Protein AF-X1QQ37-F1 (afdb_monomer_lite)

Sequence (121 aa):
MIETIALIFAFLMVTLGTLGRFKYVWQGNKAKRQNSSEDVSRKFLLLTHIIYWIAFCHNILIGDTVDTIFWGVGITTTAYANIMVYRYYPVKYCSVWAYIKDSFDLKTLIHDTFCITKKKE

Organism: NCBI:txid412755

Foldseek 3Di:
DVVVVVVVVVVVVLVVLLVVLCVLVVLLVVLVVVLALLVPLLLVLVVQLVVLVVQLVVCVVVVPPSSNVSSVSNNVSSVSSNVSNQRSYPDPDPDPVVVNVLSPDVVNVCCSVVVPPPPDD

Radius of gyration: 18.28 Å; chains: 1; bounding box: 50×25×54 Å

Structure (mmCIF, N/CA/C/O backbone):
data_AF-X1QQ37-F1
#
_entry.id   AF-X1QQ37-F1
#
loop_
_atom_site.group_PDB
_atom_site.id
_atom_site.type_symbol
_atom_site.label_atom_id
_atom_site.label_alt_id
_atom_site.label_comp_id
_atom_site.label_asym_id
_atom_site.label_entity_id
_atom_site.label_seq_id
_atom_site.pdbx_PDB_ins_code
_atom_site.Cartn_x
_atom_site.Cartn_y
_atom_site.Cartn_z
_atom_site.occupancy
_atom_site.B_iso_or_equiv
_atom_site.auth_seq_id
_atom_site.auth_comp_id
_atom_site.auth_asym_id
_atom_site.auth_atom_id
_atom_site.pdbx_PDB_model_num
ATOM 1 N N . MET A 1 1 ? 28.306 1.147 -22.625 1.00 63.38 1 MET A N 1
ATOM 2 C CA . MET A 1 1 ? 28.822 1.393 -21.254 1.00 63.38 1 MET A CA 1
ATOM 3 C C . MET A 1 1 ? 27.948 2.387 -20.490 1.00 63.38 1 MET A C 1
ATOM 5 O O . MET A 1 1 ? 27.477 2.029 -19.422 1.00 63.38 1 MET A O 1
ATOM 9 N N . ILE A 1 2 ? 27.661 3.578 -21.038 1.00 75.62 2 ILE A N 1
ATOM 10 C CA . ILE A 1 2 ? 26.737 4.557 -20.421 1.00 75.62 2 ILE A CA 1
ATOM 11 C C . ILE A 1 2 ? 25.317 3.983 -20.260 1.00 75.62 2 ILE A C 1
ATOM 13 O O . ILE A 1 2 ? 24.740 4.076 -19.183 1.00 75.62 2 ILE A O 1
ATOM 17 N N . GLU A 1 3 ? 24.793 3.309 -21.286 1.00 74.69 3 GLU A N 1
ATOM 18 C CA . GLU A 1 3 ? 23.466 2.669 -21.246 1.00 74.69 3 GLU A CA 1
ATOM 19 C C . GLU A 1 3 ? 23.356 1.594 -20.155 1.00 74.69 3 GLU A C 1
ATOM 21 O O . GLU A 1 3 ? 22.380 1.546 -19.413 1.00 74.69 3 GLU A O 1
ATOM 26 N N . THR A 1 4 ? 24.394 0.770 -19.993 1.00 78.62 4 THR A N 1
ATOM 27 C CA . THR A 1 4 ? 24.455 -0.266 -18.953 1.00 78.62 4 THR A CA 1
ATOM 28 C C . THR A 1 4 ? 24.447 0.342 -17.549 1.00 78.62 4 THR A C 1
ATOM 30 O O . THR A 1 4 ? 23.759 -0.159 -16.665 1.00 78.62 4 THR A O 1
ATOM 33 N N . ILE A 1 5 ? 25.172 1.448 -17.344 1.00 81.75 5 ILE A N 1
ATOM 34 C CA . ILE A 1 5 ? 25.192 2.176 -16.068 1.00 81.75 5 ILE A CA 1
ATOM 35 C C . ILE A 1 5 ? 23.809 2.774 -15.774 1.00 81.75 5 ILE A C 1
ATOM 37 O O . ILE A 1 5 ? 23.304 2.612 -14.665 1.00 81.75 5 ILE A O 1
ATOM 41 N N . ALA A 1 6 ? 23.165 3.402 -16.762 1.00 77.44 6 ALA A N 1
ATOM 42 C CA . ALA A 1 6 ? 21.825 3.972 -16.608 1.00 77.44 6 ALA A CA 1
ATOM 43 C C . ALA A 1 6 ? 20.783 2.909 -16.222 1.00 77.44 6 ALA A C 1
ATOM 45 O O . ALA A 1 6 ? 19.963 3.141 -15.335 1.00 77.44 6 ALA A O 1
ATOM 46 N N . LEU A 1 7 ? 20.860 1.721 -16.825 1.00 79.75 7 LEU A N 1
ATOM 47 C CA . LEU A 1 7 ? 19.946 0.613 -16.550 1.00 79.75 7 LEU A CA 1
ATOM 48 C C . LEU A 1 7 ? 20.135 0.045 -15.131 1.00 79.75 7 LEU A C 1
ATOM 50 O O . LEU A 1 7 ? 19.155 -0.238 -14.444 1.00 79.75 7 LEU A O 1
ATOM 54 N N . ILE A 1 8 ? 21.381 -0.037 -14.649 1.00 82.06 8 ILE A N 1
ATOM 55 C CA . ILE A 1 8 ? 21.692 -0.424 -13.262 1.00 82.06 8 ILE A CA 1
ATOM 56 C C . ILE A 1 8 ? 21.148 0.611 -12.268 1.00 82.06 8 ILE A C 1
ATOM 58 O O . ILE A 1 8 ? 20.524 0.235 -11.275 1.00 82.06 8 ILE A O 1
ATOM 62 N N . PHE A 1 9 ? 21.342 1.908 -12.528 1.00 81.00 9 PHE A N 1
ATOM 63 C CA . PHE A 1 9 ? 20.795 2.968 -11.673 1.00 81.00 9 PHE A CA 1
ATOM 64 C C . PHE A 1 9 ? 19.265 2.956 -11.649 1.00 81.00 9 PHE A C 1
ATOM 66 O O . PHE A 1 9 ? 18.681 3.043 -10.570 1.00 81.00 9 PHE A O 1
ATOM 73 N N . ALA A 1 10 ? 18.615 2.792 -12.804 1.00 75.88 10 ALA A N 1
ATOM 74 C CA . ALA A 1 10 ? 17.162 2.668 -12.887 1.00 75.88 10 ALA A CA 1
ATOM 75 C C . ALA A 1 10 ? 16.661 1.481 -12.049 1.00 75.88 10 ALA A C 1
ATOM 77 O O . ALA A 1 10 ? 15.782 1.642 -11.203 1.00 75.88 10 ALA A O 1
ATOM 78 N N . PHE A 1 11 ? 17.297 0.315 -12.188 1.00 78.75 11 PHE A N 1
ATOM 79 C CA . PHE A 1 11 ? 16.958 -0.872 -11.407 1.00 78.75 11 PHE A CA 1
ATOM 80 C C . PHE A 1 11 ? 17.137 -0.665 -9.893 1.00 78.75 11 PHE A C 1
ATOM 82 O O . PHE A 1 11 ? 16.271 -1.050 -9.101 1.00 78.75 11 PHE A O 1
ATOM 89 N N . LEU A 1 12 ? 18.231 -0.025 -9.467 1.00 81.75 12 LEU A N 1
ATOM 90 C CA . LEU A 1 12 ? 18.481 0.286 -8.056 1.00 81.75 12 LEU A CA 1
ATOM 91 C C . LEU A 1 12 ? 17.438 1.252 -7.489 1.00 81.75 12 LEU A C 1
ATOM 93 O O . LEU A 1 12 ? 16.939 1.026 -6.386 1.00 81.75 12 LEU A O 1
ATOM 97 N N . MET A 1 13 ? 17.068 2.292 -8.239 1.00 80.00 13 MET A N 1
ATOM 98 C CA . MET A 1 13 ? 16.056 3.265 -7.816 1.00 80.00 13 MET A CA 1
ATOM 99 C C . MET A 1 13 ? 14.677 2.615 -7.668 1.00 80.00 13 MET A C 1
ATOM 101 O O . MET A 1 13 ? 14.005 2.834 -6.657 1.00 80.00 13 MET A O 1
ATOM 105 N N . VAL A 1 14 ? 14.289 1.746 -8.606 1.00 76.88 14 VAL A N 1
ATOM 106 C CA . VAL A 1 14 ? 13.046 0.959 -8.517 1.00 76.88 14 VAL A CA 1
ATOM 107 C C . VAL A 1 14 ? 13.086 0.018 -7.309 1.00 76.88 14 VAL A C 1
ATOM 109 O O . VAL A 1 14 ? 12.135 -0.045 -6.524 1.00 76.88 14 VAL A O 1
ATOM 112 N N . THR A 1 15 ? 14.208 -0.667 -7.081 1.00 75.31 15 THR A N 1
ATOM 113 C CA . THR A 1 15 ? 14.373 -1.599 -5.954 1.00 75.31 15 THR A CA 1
ATOM 114 C C . THR A 1 15 ? 14.294 -0.882 -4.604 1.00 75.31 15 THR A C 1
ATOM 116 O O . THR A 1 15 ? 13.531 -1.292 -3.727 1.00 75.31 15 THR A O 1
ATOM 119 N N . LEU A 1 16 ? 15.013 0.231 -4.434 1.00 79.94 16 LEU A N 1
ATOM 120 C CA . LEU A 1 16 ? 14.963 1.050 -3.216 1.00 79.94 16 LEU A CA 1
ATOM 121 C C . LEU A 1 16 ? 13.567 1.638 -2.990 1.00 79.94 16 LEU A C 1
ATOM 123 O O . LEU A 1 16 ? 13.048 1.596 -1.871 1.00 79.94 16 LEU A O 1
ATOM 127 N N . GLY A 1 17 ? 12.914 2.104 -4.056 1.00 76.06 17 GLY A N 1
ATOM 128 C CA . GLY A 1 17 ? 11.514 2.520 -4.017 1.00 76.06 17 GLY A CA 1
ATOM 129 C C . GLY A 1 17 ? 10.581 1.395 -3.558 1.00 76.06 17 GLY A C 1
ATOM 130 O O . GLY A 1 17 ? 9.608 1.654 -2.846 1.00 76.06 17 GLY A O 1
ATOM 131 N N . THR A 1 18 ? 10.891 0.141 -3.904 1.00 72.81 18 THR A N 1
ATOM 132 C CA . THR A 1 18 ? 10.104 -1.051 -3.527 1.00 72.81 18 THR A CA 1
ATOM 133 C C . THR A 1 18 ? 10.274 -1.376 -2.063 1.00 72.81 18 THR A C 1
ATOM 135 O O . THR A 1 18 ? 9.283 -1.554 -1.354 1.00 72.81 18 THR A O 1
ATOM 138 N N . LEU A 1 19 ? 11.511 -1.355 -1.572 1.00 77.56 19 LEU A N 1
ATOM 139 C CA . LEU A 1 19 ? 11.807 -1.515 -0.151 1.00 77.56 19 LEU A CA 1
ATOM 140 C C . LEU A 1 19 ? 11.107 -0.439 0.687 1.00 77.56 19 LEU A C 1
ATOM 142 O O . LEU A 1 19 ? 10.501 -0.749 1.712 1.00 77.56 19 LEU A O 1
ATOM 146 N N . GLY A 1 20 ? 11.058 0.802 0.196 1.00 77.75 20 GLY A N 1
ATOM 147 C CA . GLY A 1 20 ? 10.293 1.881 0.823 1.00 77.75 20 GLY A CA 1
ATOM 148 C C . GLY A 1 20 ? 8.793 1.587 0.974 1.00 77.75 20 GLY A C 1
ATOM 149 O O . GLY A 1 20 ? 8.159 2.108 1.891 1.00 77.75 20 GLY A O 1
ATOM 150 N N . ARG A 1 21 ? 8.206 0.726 0.132 1.00 81.56 21 ARG A N 1
ATOM 151 C CA . ARG A 1 21 ? 6.781 0.338 0.192 1.00 81.56 21 ARG A CA 1
ATOM 152 C C . ARG A 1 21 ? 6.504 -0.770 1.208 1.00 81.56 21 ARG A C 1
ATOM 154 O O . ARG A 1 21 ? 5.387 -0.849 1.721 1.00 81.56 21 ARG A O 1
ATOM 161 N N . PHE A 1 22 ? 7.512 -1.539 1.627 1.00 84.25 22 PHE A N 1
ATOM 162 C CA . PHE A 1 22 ? 7.362 -2.494 2.737 1.00 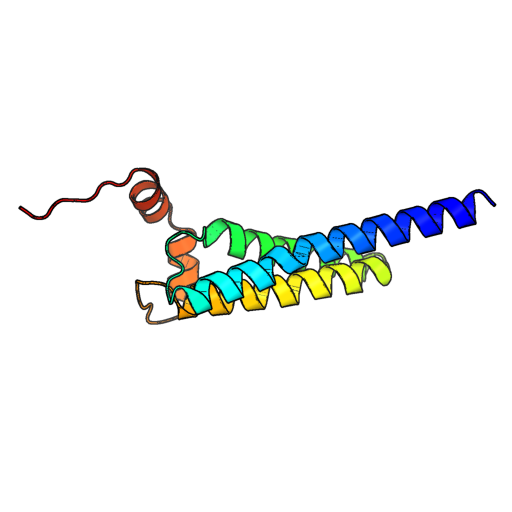84.25 22 PHE A CA 1
ATOM 163 C C . PHE A 1 22 ? 6.991 -1.819 4.064 1.00 84.25 22 PHE A C 1
ATOM 165 O O . PHE A 1 22 ? 6.445 -2.480 4.952 1.00 84.25 22 PHE A O 1
ATOM 172 N N . LYS A 1 23 ? 7.167 -0.495 4.187 1.00 88.25 23 LYS A N 1
ATOM 173 C CA . LYS A 1 23 ? 6.643 0.284 5.319 1.00 88.25 23 LYS A CA 1
ATOM 174 C C . LYS A 1 23 ? 5.144 0.059 5.550 1.00 88.25 23 LYS A C 1
ATOM 176 O O . LYS A 1 23 ? 4.707 0.057 6.695 1.00 88.25 23 LYS A O 1
ATOM 181 N N . TYR A 1 24 ? 4.358 -0.189 4.497 1.00 90.75 24 TYR A N 1
ATOM 182 C CA . TYR A 1 24 ? 2.922 -0.451 4.625 1.00 90.75 24 TYR A CA 1
ATOM 183 C C . TYR A 1 24 ? 2.641 -1.846 5.198 1.00 90.75 24 TYR A C 1
ATOM 185 O O . TYR A 1 24 ? 1.740 -2.004 6.021 1.00 90.75 24 TYR A O 1
ATOM 193 N N . VAL A 1 25 ? 3.470 -2.841 4.868 1.00 92.12 25 VAL A N 1
ATOM 194 C CA . VAL A 1 25 ? 3.424 -4.164 5.516 1.00 92.12 25 VAL A CA 1
ATOM 195 C C . VAL A 1 25 ? 3.754 -4.032 6.998 1.00 92.12 25 VAL A C 1
ATOM 197 O O . VAL A 1 25 ? 3.033 -4.558 7.848 1.00 92.12 25 VAL A O 1
ATOM 200 N N . TRP A 1 26 ? 4.800 -3.267 7.326 1.00 91.69 26 TRP A N 1
ATOM 201 C CA . TRP A 1 26 ? 5.138 -2.962 8.715 1.00 91.69 26 TRP A CA 1
ATOM 202 C C . TRP A 1 26 ? 3.975 -2.277 9.427 1.00 91.69 26 TRP A C 1
ATOM 204 O O . TRP A 1 26 ? 3.630 -2.667 10.539 1.00 91.69 26 TRP A O 1
ATOM 214 N N . GLN A 1 27 ? 3.351 -1.280 8.803 1.00 90.94 27 GLN A N 1
ATOM 215 C CA . GLN A 1 27 ? 2.224 -0.544 9.371 1.00 90.94 27 GLN A CA 1
ATOM 216 C C . GLN A 1 27 ? 1.029 -1.464 9.653 1.00 90.94 27 GLN A C 1
ATOM 218 O O . GLN A 1 27 ? 0.479 -1.418 10.753 1.00 90.94 27 GLN A O 1
ATOM 223 N N . GLY A 1 28 ? 0.683 -2.364 8.727 1.00 92.19 28 GLY A N 1
ATOM 224 C CA . GLY A 1 28 ? -0.347 -3.383 8.957 1.00 92.19 28 GLY A CA 1
ATOM 225 C C . GLY A 1 28 ? 0.015 -4.341 10.098 1.00 92.19 28 GLY A C 1
ATOM 226 O O . GLY A 1 28 ? -0.814 -4.634 10.959 1.00 92.19 28 GLY A O 1
ATOM 227 N N . ASN A 1 29 ? 1.280 -4.764 10.178 1.00 93.19 29 ASN A N 1
ATOM 228 C CA . ASN A 1 29 ? 1.778 -5.598 11.277 1.00 93.19 29 ASN A CA 1
ATOM 229 C C . ASN A 1 29 ? 1.804 -4.858 12.619 1.00 93.19 29 ASN A C 1
ATOM 231 O O . ASN A 1 29 ? 1.573 -5.469 13.660 1.00 93.19 29 ASN A O 1
ATOM 235 N N . LYS A 1 30 ? 2.094 -3.554 12.623 1.00 92.88 30 LYS A N 1
ATOM 236 C CA . LYS A 1 30 ? 2.020 -2.699 13.813 1.00 92.88 30 LYS A CA 1
ATOM 237 C C . LYS A 1 30 ? 0.577 -2.644 14.315 1.00 92.88 30 LYS A C 1
ATOM 239 O O . LYS A 1 30 ? 0.363 -2.977 15.475 1.00 92.88 30 LYS A O 1
ATOM 244 N N . ALA A 1 31 ? -0.385 -2.355 13.436 1.00 91.81 31 ALA A N 1
ATOM 245 C CA . ALA A 1 31 ? -1.804 -2.322 13.793 1.00 91.81 31 ALA A CA 1
ATOM 246 C C . ALA A 1 31 ? -2.287 -3.660 14.377 1.00 91.81 31 ALA A C 1
ATOM 248 O O . ALA A 1 31 ? -2.934 -3.698 15.420 1.00 91.81 31 ALA A O 1
ATOM 249 N N . LYS A 1 32 ? -1.878 -4.778 13.761 1.00 91.75 32 LYS A N 1
ATOM 250 C CA . LYS A 1 32 ? -2.149 -6.126 14.275 1.00 91.75 32 LYS A CA 1
ATOM 251 C C . LYS A 1 32 ? -1.543 -6.364 15.661 1.00 91.75 32 LYS A C 1
ATOM 253 O O . LYS A 1 32 ? -2.226 -6.881 16.535 1.00 91.75 32 LYS A O 1
ATOM 258 N N . ARG A 1 33 ? -0.269 -6.012 15.868 1.00 92.56 33 ARG A N 1
ATOM 259 C CA . ARG A 1 33 ? 0.428 -6.208 17.155 1.00 92.56 33 ARG A CA 1
ATOM 260 C C . ARG A 1 33 ? -0.174 -5.369 18.278 1.00 92.56 33 ARG A C 1
ATOM 262 O O . ARG A 1 33 ? -0.228 -5.831 19.408 1.00 92.56 33 ARG A O 1
ATOM 269 N N . GLN A 1 34 ? -0.616 -4.158 17.962 1.00 91.38 34 GLN A N 1
ATOM 270 C CA . GLN A 1 34 ? -1.213 -3.238 18.929 1.00 91.38 34 GLN A CA 1
ATOM 271 C C . GLN A 1 34 ? -2.716 -3.468 19.124 1.00 91.38 34 GLN A C 1
ATOM 273 O O . GLN A 1 34 ? -3.304 -2.857 20.008 1.00 91.38 34 GLN A O 1
ATOM 278 N N . ASN A 1 35 ? -3.343 -4.324 18.305 1.00 89.44 35 ASN A N 1
ATOM 279 C CA . ASN A 1 35 ? -4.799 -4.477 18.210 1.00 89.44 35 ASN A CA 1
ATOM 280 C C . ASN A 1 35 ? -5.554 -3.141 18.047 1.00 89.44 35 ASN A C 1
ATOM 282 O O . ASN A 1 35 ? -6.732 -3.048 18.380 1.00 89.44 35 ASN A O 1
ATOM 286 N N . SER A 1 36 ? -4.879 -2.119 17.523 1.00 87.69 36 SER A N 1
ATOM 287 C CA . SER A 1 36 ? -5.410 -0.776 17.319 1.00 87.69 36 SER A CA 1
ATOM 288 C C . SER A 1 36 ? -4.747 -0.149 16.101 1.00 87.69 36 SER A C 1
ATOM 290 O O . SER A 1 36 ? -3.577 -0.404 15.807 1.00 87.69 36 SER A O 1
ATOM 292 N N . SER A 1 37 ? -5.498 0.677 15.384 1.00 87.94 37 SER A N 1
ATOM 293 C CA . SER A 1 37 ? -5.002 1.476 14.265 1.00 87.94 37 SER A CA 1
ATOM 294 C C . SER A 1 37 ? -5.411 2.947 14.375 1.00 87.94 37 SER A C 1
ATOM 296 O O . SER A 1 37 ? -5.586 3.606 13.351 1.00 87.94 37 SER A O 1
ATOM 298 N N . GLU A 1 38 ? -5.634 3.436 15.593 1.00 83.06 38 GLU A N 1
ATOM 299 C CA . GLU A 1 38 ? -6.080 4.808 15.868 1.00 83.06 38 GLU A CA 1
ATOM 300 C C . GLU A 1 38 ? -5.072 5.852 15.367 1.00 83.06 38 GLU A C 1
ATOM 302 O O . GLU A 1 38 ? -5.445 6.775 14.650 1.00 83.06 38 GLU A O 1
ATOM 307 N N . ASP A 1 39 ? -3.779 5.614 15.601 1.00 81.12 39 ASP A N 1
ATOM 308 C CA . ASP A 1 39 ? -2.682 6.499 15.178 1.00 81.12 39 ASP A CA 1
ATOM 309 C C . ASP A 1 39 ? -2.490 6.572 13.650 1.00 81.12 39 ASP A C 1
ATOM 311 O O . ASP A 1 39 ? -1.644 7.314 13.144 1.00 81.12 39 ASP A O 1
ATOM 315 N N . VAL A 1 40 ? -3.185 5.725 12.888 1.00 85.38 40 VAL A N 1
ATOM 316 C CA . VAL A 1 40 ? -2.966 5.586 11.451 1.00 85.38 40 VAL A CA 1
ATOM 317 C C . VAL A 1 40 ? -3.927 6.481 10.682 1.00 85.38 40 VAL A C 1
ATOM 319 O O . VAL A 1 40 ? -5.139 6.273 10.686 1.00 85.38 40 VAL A O 1
ATOM 322 N N . SER A 1 41 ? -3.374 7.421 9.910 1.00 86.94 41 SER A N 1
ATOM 323 C CA . SER A 1 41 ? -4.171 8.251 9.004 1.00 86.94 41 SER A CA 1
ATOM 324 C C . SER A 1 41 ? -4.805 7.412 7.889 1.00 86.94 41 SER A C 1
ATOM 326 O O . SER A 1 41 ? -4.177 7.084 6.876 1.00 86.94 41 SER A O 1
ATOM 328 N N . ARG A 1 42 ? -6.088 7.090 8.076 1.00 87.44 42 ARG A N 1
ATOM 329 C CA . ARG A 1 42 ? -6.921 6.338 7.126 1.00 87.44 42 ARG A CA 1
ATOM 330 C C . ARG A 1 42 ? -6.983 7.021 5.765 1.00 87.44 42 ARG A C 1
ATOM 332 O O . ARG A 1 42 ? -6.747 6.390 4.740 1.00 87.44 42 ARG A O 1
ATOM 339 N N . LYS A 1 43 ? -7.237 8.334 5.767 1.00 88.12 43 LYS A N 1
ATOM 340 C CA . LYS A 1 43 ? -7.345 9.154 4.555 1.00 88.12 43 LYS A CA 1
ATOM 341 C C . LYS A 1 43 ? -6.069 9.103 3.725 1.00 88.12 43 LYS A C 1
ATOM 343 O O . LYS A 1 43 ? -6.133 8.879 2.520 1.00 88.12 43 LYS A O 1
ATOM 348 N N . PHE A 1 44 ? -4.915 9.270 4.370 1.00 88.62 44 PHE A N 1
ATOM 349 C CA . PHE A 1 44 ? -3.627 9.212 3.685 1.00 88.62 44 PHE A CA 1
ATOM 350 C C . PHE A 1 44 ? -3.376 7.832 3.069 1.00 88.62 44 PHE A C 1
ATOM 352 O O . PHE A 1 44 ? -2.935 7.734 1.923 1.00 88.62 44 PHE A O 1
ATOM 359 N N . LEU A 1 45 ? -3.688 6.762 3.803 1.00 91.56 45 LEU A N 1
ATOM 360 C CA . LEU A 1 45 ? -3.480 5.396 3.333 1.00 91.56 45 LEU A CA 1
ATOM 361 C C . LEU A 1 45 ? -4.408 5.026 2.162 1.00 91.56 45 LEU A C 1
ATOM 363 O O . LEU A 1 45 ? -3.949 4.426 1.188 1.00 91.56 45 LEU A O 1
ATOM 367 N N . LEU A 1 46 ? -5.681 5.426 2.220 1.00 92.12 46 LEU A N 1
ATOM 368 C CA . LEU A 1 46 ? -6.645 5.241 1.130 1.00 92.12 46 LEU A CA 1
ATOM 369 C C . LEU A 1 46 ? -6.250 6.050 -0.111 1.00 92.12 46 LEU A C 1
ATOM 371 O O . LEU A 1 46 ? -6.248 5.513 -1.216 1.00 92.12 46 LEU A O 1
ATOM 375 N N . LEU A 1 47 ? -5.849 7.313 0.063 1.00 92.38 47 LEU A N 1
ATOM 376 C CA . LEU A 1 47 ? -5.399 8.156 -1.047 1.00 92.38 47 LEU A CA 1
ATOM 377 C C . LEU A 1 47 ? -4.131 7.595 -1.700 1.00 92.38 47 LEU A C 1
ATOM 379 O O . LEU A 1 47 ? -4.042 7.537 -2.922 1.00 92.38 47 LEU A O 1
ATOM 383 N N . THR A 1 48 ? -3.181 7.113 -0.894 1.00 91.62 48 THR A N 1
ATOM 384 C CA . THR A 1 48 ? -1.977 6.434 -1.397 1.00 91.62 48 THR A CA 1
ATOM 385 C C . THR A 1 48 ? -2.350 5.220 -2.248 1.00 91.62 48 THR A C 1
ATOM 387 O O . THR A 1 48 ? -1.795 5.033 -3.328 1.00 91.62 48 THR A O 1
ATOM 390 N N . HIS A 1 49 ? -3.305 4.408 -1.787 1.00 94.25 49 HIS A N 1
ATOM 391 C CA . HIS A 1 49 ? -3.756 3.229 -2.524 1.00 94.25 49 HIS A CA 1
ATOM 392 C C . HIS A 1 49 ? -4.357 3.601 -3.889 1.00 94.25 49 HIS A C 1
ATOM 394 O O . HIS A 1 49 ? -4.043 2.965 -4.892 1.00 94.25 49 HIS A O 1
ATOM 400 N N . ILE A 1 50 ? -5.152 4.674 -3.948 1.00 93.69 50 ILE A N 1
ATOM 401 C CA . ILE A 1 50 ? -5.714 5.202 -5.202 1.00 93.69 50 ILE A CA 1
ATOM 402 C C . ILE A 1 50 ? -4.603 5.695 -6.139 1.00 93.69 50 ILE A C 1
ATOM 404 O O . ILE A 1 50 ? -4.602 5.355 -7.319 1.00 93.69 50 ILE A O 1
ATOM 408 N N . ILE A 1 51 ? -3.626 6.447 -5.623 1.00 92.75 51 ILE A N 1
ATOM 409 C CA . ILE A 1 51 ? -2.489 6.941 -6.418 1.00 92.75 51 ILE A CA 1
ATOM 410 C C . ILE A 1 51 ? -1.704 5.776 -7.033 1.00 92.75 51 ILE A C 1
ATOM 412 O O . ILE A 1 51 ? -1.289 5.856 -8.187 1.00 92.75 51 ILE A O 1
ATOM 416 N N . TYR A 1 52 ? -1.529 4.677 -6.297 1.00 93.75 52 TYR A N 1
ATOM 417 C CA . TYR A 1 52 ? -0.824 3.501 -6.807 1.00 93.75 52 TYR A CA 1
ATOM 418 C C . TYR A 1 52 ? -1.578 2.817 -7.946 1.00 93.75 52 TYR A C 1
ATOM 420 O O . TYR A 1 52 ? -0.942 2.406 -8.911 1.00 93.75 52 TYR A O 1
ATOM 428 N N . TRP A 1 53 ? -2.910 2.763 -7.886 1.00 95.56 53 TRP A N 1
ATOM 429 C CA . TRP A 1 53 ? -3.728 2.301 -9.009 1.00 95.56 53 TRP A CA 1
ATOM 430 C C . TRP A 1 53 ? -3.613 3.209 -10.234 1.00 95.56 53 TRP A C 1
ATOM 432 O O . TRP A 1 53 ? -3.470 2.707 -11.345 1.00 95.56 53 TRP A O 1
ATOM 442 N N . ILE A 1 54 ? -3.616 4.532 -10.048 1.00 94.56 54 ILE A N 1
ATOM 443 C CA . ILE A 1 54 ? -3.448 5.488 -11.154 1.00 94.56 54 ILE A CA 1
ATOM 444 C C . ILE A 1 54 ? -2.089 5.283 -11.834 1.00 94.56 54 ILE A C 1
ATOM 446 O O . ILE A 1 54 ? -2.023 5.165 -13.056 1.00 94.56 54 ILE A O 1
ATOM 450 N N . ALA A 1 55 ? -1.012 5.192 -11.049 1.00 92.44 55 ALA A N 1
ATOM 451 C CA . ALA A 1 55 ? 0.332 4.977 -11.575 1.00 92.44 55 ALA A CA 1
ATOM 452 C C . ALA A 1 55 ? 0.482 3.599 -12.239 1.00 92.44 55 ALA A C 1
ATOM 454 O O . ALA A 1 55 ? 1.090 3.497 -13.300 1.00 92.44 55 ALA A O 1
ATOM 455 N N . PHE A 1 56 ? -0.113 2.551 -11.669 1.00 94.38 56 PHE A N 1
ATOM 456 C CA . PHE A 1 56 ? -0.147 1.220 -12.275 1.00 94.38 56 PHE A CA 1
ATOM 457 C C . PHE A 1 56 ? -0.824 1.242 -13.651 1.00 94.38 56 PHE A C 1
ATOM 459 O O . PHE A 1 56 ? -0.235 0.800 -14.634 1.00 94.38 56 PHE A O 1
ATOM 466 N N . CYS A 1 57 ? -2.023 1.825 -13.745 1.00 94.00 57 CYS A N 1
ATOM 467 C CA . CYS A 1 57 ? -2.745 1.946 -15.011 1.00 94.00 57 CYS A CA 1
ATOM 468 C C . CYS A 1 57 ? -1.976 2.791 -16.034 1.00 94.00 57 CYS A C 1
ATOM 470 O O . CYS A 1 57 ? -1.923 2.424 -17.203 1.00 94.00 57 CYS A O 1
ATOM 472 N N . HIS A 1 58 ? -1.346 3.890 -15.609 1.00 93.88 58 HIS A N 1
ATOM 473 C CA . HIS A 1 58 ? -0.505 4.701 -16.489 1.00 93.88 58 HIS A CA 1
ATOM 474 C C . HIS A 1 58 ? 0.651 3.888 -17.090 1.00 93.88 58 HIS A C 1
ATOM 476 O O . HIS A 1 58 ? 0.859 3.941 -18.298 1.00 93.88 58 HIS A O 1
ATOM 482 N N . ASN A 1 59 ? 1.348 3.092 -16.272 1.00 91.38 59 ASN A N 1
ATOM 483 C CA . ASN A 1 59 ? 2.487 2.283 -16.717 1.00 91.38 59 ASN A CA 1
ATOM 484 C C . ASN A 1 59 ? 2.085 1.135 -17.651 1.00 91.38 59 ASN A C 1
ATOM 486 O O . ASN A 1 59 ? 2.807 0.843 -18.604 1.00 91.38 59 ASN A O 1
ATOM 490 N N . ILE A 1 60 ? 0.887 0.570 -17.463 1.00 91.81 60 ILE A N 1
ATOM 491 C CA . ILE A 1 60 ? 0.295 -0.361 -18.434 1.00 91.81 60 ILE A CA 1
ATOM 492 C C . ILE A 1 60 ? 0.112 0.316 -19.798 1.00 91.81 60 ILE A C 1
ATOM 494 O O . ILE A 1 60 ? 0.444 -0.280 -20.819 1.00 91.81 60 ILE A O 1
ATOM 498 N N . LEU A 1 61 ? -0.395 1.553 -19.830 1.00 93.75 61 LEU A N 1
ATOM 499 C CA . LEU A 1 61 ? -0.687 2.263 -21.082 1.00 93.75 61 LEU A CA 1
ATOM 500 C C . LEU A 1 61 ? 0.571 2.626 -21.882 1.00 93.75 61 LEU A C 1
ATOM 502 O O . LEU A 1 61 ? 0.514 2.655 -23.108 1.00 93.75 61 LEU A O 1
ATOM 506 N N . ILE A 1 62 ? 1.691 2.895 -21.209 1.00 92.88 62 ILE A N 1
ATOM 507 C CA . ILE A 1 62 ? 2.973 3.219 -21.861 1.00 92.88 62 ILE A CA 1
ATOM 508 C C . ILE A 1 62 ? 3.860 1.988 -22.105 1.00 92.88 62 ILE A C 1
ATOM 510 O O . ILE A 1 62 ? 4.939 2.120 -22.675 1.00 92.88 62 ILE A O 1
ATOM 514 N N . GLY A 1 63 ? 3.421 0.794 -21.689 1.00 88.94 63 GLY A N 1
ATOM 515 C CA . GLY A 1 63 ? 4.160 -0.457 -21.875 1.00 88.94 63 GLY A CA 1
ATOM 516 C C . GLY A 1 63 ? 5.367 -0.642 -20.947 1.00 88.94 63 GLY A C 1
ATOM 517 O O . GLY A 1 63 ? 6.186 -1.530 -21.193 1.00 88.94 63 GLY A O 1
ATOM 518 N N . ASP A 1 64 ? 5.489 0.145 -19.872 1.00 87.00 64 ASP A N 1
ATOM 519 C CA . ASP A 1 64 ? 6.576 -0.010 -18.901 1.00 87.00 64 ASP A CA 1
ATOM 520 C C . ASP A 1 64 ? 6.270 -1.165 -17.940 1.00 87.00 64 ASP A C 1
ATOM 522 O O . ASP A 1 64 ? 5.559 -1.040 -16.937 1.00 87.00 64 ASP A O 1
ATOM 526 N N . THR A 1 65 ? 6.805 -2.337 -18.274 1.00 83.12 65 THR A N 1
ATOM 527 C CA . THR A 1 65 ? 6.545 -3.573 -17.527 1.00 83.12 65 THR A CA 1
ATOM 528 C C . THR A 1 65 ? 7.214 -3.566 -16.149 1.00 83.12 65 THR A C 1
ATOM 530 O O . THR A 1 65 ? 6.656 -4.118 -15.197 1.00 83.12 65 THR A O 1
ATOM 533 N N . VAL A 1 66 ? 8.384 -2.930 -16.013 1.00 83.56 66 VAL A N 1
ATOM 534 C CA . VAL A 1 66 ? 9.134 -2.897 -14.747 1.00 83.56 66 VAL A CA 1
ATOM 535 C C . VAL A 1 66 ? 8.380 -2.049 -13.733 1.00 83.56 66 VAL A C 1
ATOM 537 O O . VAL A 1 66 ? 8.088 -2.520 -12.627 1.00 83.56 66 VAL A O 1
ATOM 540 N N . ASP A 1 67 ? 7.976 -0.846 -14.134 1.00 84.12 67 ASP A N 1
ATOM 541 C CA . ASP A 1 67 ? 7.208 0.032 -13.261 1.00 84.12 67 ASP A CA 1
ATOM 542 C C . ASP A 1 67 ? 5.812 -0.529 -12.983 1.00 84.12 67 ASP A C 1
ATOM 544 O O . ASP A 1 67 ? 5.324 -0.441 -11.855 1.00 84.12 67 ASP A O 1
ATOM 548 N N . THR A 1 68 ? 5.184 -1.202 -13.949 1.00 87.69 68 THR A N 1
ATOM 549 C CA . THR A 1 68 ? 3.900 -1.887 -13.723 1.00 87.69 68 THR A CA 1
ATOM 550 C C . THR A 1 68 ? 3.994 -2.897 -12.575 1.00 87.69 68 THR A C 1
ATOM 552 O O . THR A 1 68 ? 3.196 -2.843 -11.634 1.00 87.69 68 THR A O 1
ATOM 555 N N . ILE A 1 69 ? 4.992 -3.788 -12.585 1.00 86.44 69 ILE A N 1
ATOM 556 C CA . ILE A 1 69 ? 5.197 -4.762 -11.496 1.00 86.44 69 ILE A CA 1
ATOM 557 C C . ILE A 1 69 ? 5.444 -4.034 -10.171 1.00 86.44 69 ILE A C 1
ATOM 559 O O . ILE A 1 69 ? 4.861 -4.378 -9.138 1.00 86.44 69 ILE A O 1
ATOM 563 N N . PHE A 1 70 ? 6.264 -2.987 -10.203 1.00 86.19 70 PHE A N 1
ATOM 564 C CA . PHE A 1 70 ? 6.596 -2.185 -9.035 1.00 86.19 70 PHE A CA 1
ATOM 565 C C . PHE A 1 70 ? 5.366 -1.530 -8.387 1.00 86.19 70 PHE A C 1
ATOM 567 O O . PHE A 1 70 ? 5.174 -1.616 -7.165 1.00 86.19 70 PHE A O 1
ATOM 574 N N . TRP A 1 71 ? 4.498 -0.891 -9.174 1.00 90.62 71 TRP A N 1
ATOM 575 C CA . TRP A 1 71 ? 3.226 -0.336 -8.699 1.00 90.62 71 TRP A CA 1
ATOM 576 C C . TRP A 1 71 ? 2.272 -1.428 -8.212 1.00 90.62 71 TRP A C 1
ATOM 578 O O . TRP A 1 71 ? 1.625 -1.229 -7.183 1.00 90.62 71 TRP A O 1
ATOM 588 N N . GLY A 1 72 ? 2.286 -2.614 -8.825 1.00 90.50 72 GLY A N 1
ATOM 589 C CA . GLY A 1 72 ? 1.571 -3.798 -8.337 1.00 90.50 72 GLY A CA 1
ATOM 590 C C . GLY A 1 72 ? 1.973 -4.207 -6.912 1.00 90.50 72 GLY A C 1
ATOM 591 O O . GLY A 1 72 ? 1.114 -4.440 -6.058 1.00 90.50 72 GLY A O 1
ATOM 592 N N . VAL A 1 73 ? 3.273 -4.206 -6.593 1.00 90.44 73 VAL A N 1
ATOM 593 C CA . VAL A 1 73 ? 3.759 -4.427 -5.212 1.00 90.44 73 VAL A CA 1
ATOM 594 C C . VAL A 1 73 ? 3.277 -3.316 -4.271 1.00 90.44 73 VAL A C 1
ATOM 596 O O . VAL A 1 73 ? 2.884 -3.566 -3.129 1.00 90.44 73 VAL A O 1
ATOM 599 N N . GLY A 1 74 ? 3.244 -2.069 -4.741 1.00 91.56 74 GLY A N 1
ATOM 600 C CA . GLY A 1 74 ? 2.666 -0.960 -3.981 1.00 91.56 74 GLY A CA 1
ATOM 601 C C . GLY A 1 74 ? 1.194 -1.200 -3.639 1.00 91.56 74 GLY A C 1
ATOM 602 O O . GLY A 1 74 ? 0.788 -1.040 -2.485 1.00 91.56 74 GLY A O 1
ATOM 603 N N . ILE A 1 75 ? 0.396 -1.617 -4.620 1.00 94.44 75 ILE A N 1
ATOM 604 C CA . ILE A 1 75 ? -1.033 -1.910 -4.459 1.00 94.44 75 ILE A CA 1
ATOM 605 C C . ILE A 1 75 ? -1.238 -3.015 -3.421 1.00 94.44 75 ILE A C 1
ATOM 607 O O . ILE A 1 75 ? -2.030 -2.835 -2.499 1.00 94.44 75 ILE A O 1
ATOM 611 N N . THR A 1 76 ? -0.503 -4.125 -3.507 1.00 93.62 76 THR A N 1
ATOM 612 C CA . THR A 1 76 ? -0.669 -5.254 -2.572 1.00 93.62 76 THR A CA 1
ATOM 613 C C . THR A 1 76 ? -0.276 -4.889 -1.140 1.00 93.62 76 THR A C 1
ATOM 615 O O . THR A 1 76 ? -1.016 -5.176 -0.196 1.00 93.62 76 THR A O 1
ATOM 618 N N . THR A 1 77 ? 0.845 -4.188 -0.960 1.00 93.81 77 THR A N 1
ATOM 619 C CA . THR A 1 77 ? 1.320 -3.767 0.369 1.00 93.81 77 THR A CA 1
ATOM 620 C C . THR A 1 77 ? 0.396 -2.732 1.019 1.00 93.81 77 THR A C 1
ATOM 622 O O . THR A 1 77 ? 0.108 -2.822 2.216 1.00 93.81 77 THR A O 1
ATOM 625 N N . THR A 1 78 ? -0.134 -1.782 0.244 1.00 94.62 78 THR A N 1
ATOM 626 C CA . THR A 1 78 ? -1.111 -0.796 0.738 1.00 94.62 78 THR A CA 1
ATOM 627 C C . THR A 1 78 ? -2.500 -1.393 0.951 1.00 94.62 78 THR A C 1
ATOM 629 O O . THR A 1 78 ? -3.170 -1.007 1.908 1.00 94.62 78 THR A O 1
ATOM 632 N N . ALA A 1 79 ? -2.933 -2.361 0.140 1.00 94.81 79 ALA A N 1
ATOM 633 C CA . ALA A 1 79 ? -4.173 -3.103 0.372 1.00 94.81 79 ALA A CA 1
ATOM 634 C C . ALA A 1 79 ? -4.117 -3.855 1.707 1.00 94.81 79 ALA A C 1
ATOM 636 O O . ALA A 1 79 ? -5.029 -3.732 2.522 1.00 94.81 79 ALA A O 1
ATOM 637 N N . TYR A 1 80 ? -3.012 -4.559 1.976 1.00 95.00 80 TYR A N 1
ATOM 638 C CA . TYR A 1 80 ? -2.795 -5.233 3.256 1.00 95.00 80 TYR A CA 1
ATOM 639 C C . TYR A 1 80 ? -2.888 -4.263 4.439 1.00 95.00 80 TYR A C 1
ATOM 641 O O . TYR A 1 80 ? -3.598 -4.529 5.411 1.00 95.00 80 TYR A O 1
ATOM 649 N N . ALA A 1 81 ? -2.213 -3.114 4.345 1.00 94.00 81 ALA A N 1
ATOM 650 C CA . ALA A 1 81 ? -2.280 -2.086 5.376 1.00 94.00 81 ALA A CA 1
ATOM 651 C C . ALA A 1 81 ? -3.716 -1.582 5.584 1.00 94.00 81 ALA A C 1
ATOM 653 O O . ALA A 1 81 ? -4.164 -1.515 6.724 1.00 94.00 81 ALA A O 1
ATOM 654 N N . ASN A 1 82 ? -4.455 -1.282 4.509 1.00 93.56 82 ASN A N 1
ATOM 655 C CA . ASN A 1 82 ? -5.845 -0.820 4.594 1.00 93.56 82 ASN A CA 1
ATOM 656 C C . ASN A 1 82 ? -6.755 -1.866 5.251 1.00 93.56 82 ASN A C 1
ATOM 658 O O . ASN A 1 82 ? -7.561 -1.517 6.108 1.00 93.56 82 ASN A O 1
ATOM 662 N N . ILE A 1 83 ? -6.592 -3.149 4.914 1.00 93.12 83 ILE A N 1
ATOM 663 C CA . ILE A 1 83 ? -7.355 -4.249 5.524 1.00 93.12 83 ILE A CA 1
ATOM 664 C C . ILE A 1 83 ? -7.070 -4.340 7.024 1.00 93.12 83 ILE A C 1
ATOM 666 O O . ILE A 1 83 ? -7.998 -4.462 7.824 1.00 93.12 83 ILE A O 1
ATOM 670 N N . MET A 1 84 ? -5.797 -4.269 7.421 1.00 93.50 84 MET A N 1
ATOM 671 C CA . MET A 1 84 ? -5.423 -4.328 8.835 1.00 93.50 84 MET A CA 1
ATOM 672 C C . MET A 1 84 ? -5.935 -3.107 9.598 1.00 93.50 84 MET A C 1
ATOM 674 O O . MET A 1 84 ? -6.518 -3.265 10.666 1.00 93.50 84 MET A O 1
ATOM 678 N N . VAL A 1 85 ? -5.800 -1.906 9.037 1.00 91.25 85 VAL A N 1
ATOM 679 C CA . VAL A 1 85 ? -6.334 -0.680 9.647 1.00 91.25 85 VAL A CA 1
ATOM 680 C C . VAL A 1 85 ? -7.853 -0.762 9.774 1.00 91.25 85 VAL A C 1
ATOM 682 O O . VAL A 1 85 ? -8.381 -0.483 10.838 1.00 91.25 85 VAL A O 1
ATOM 685 N N . TYR A 1 86 ? -8.575 -1.218 8.751 1.00 89.94 86 TYR A N 1
ATOM 686 C CA . TYR A 1 86 ? -10.025 -1.408 8.840 1.00 89.94 86 TYR A CA 1
ATOM 687 C C . TYR A 1 86 ? -10.412 -2.408 9.942 1.00 89.94 86 TYR A C 1
ATOM 689 O O . TYR A 1 86 ? -11.296 -2.143 10.757 1.00 89.94 86 TYR A O 1
ATOM 697 N N . ARG A 1 87 ? -9.720 -3.551 10.013 1.00 90.00 87 ARG A N 1
ATOM 698 C CA . ARG A 1 87 ? -9.995 -4.609 10.996 1.00 90.00 87 ARG A CA 1
ATOM 699 C C . ARG A 1 87 ? -9.755 -4.147 12.435 1.00 90.00 87 ARG A C 1
ATOM 701 O O . ARG A 1 87 ? -10.564 -4.452 13.318 1.00 90.00 87 ARG A O 1
ATOM 708 N N . TYR A 1 88 ? -8.657 -3.432 12.659 1.00 90.19 88 TYR A N 1
ATOM 709 C CA . TYR A 1 88 ? -8.205 -2.973 13.975 1.00 90.19 88 TYR A CA 1
ATOM 710 C C . TYR A 1 88 ? -8.621 -1.534 14.297 1.00 90.19 88 TYR A C 1
ATOM 712 O O . TYR A 1 88 ? -8.178 -0.981 15.300 1.00 90.19 88 TYR A O 1
ATOM 720 N N . TYR A 1 89 ? -9.514 -0.942 13.501 1.00 86.75 89 TYR A N 1
ATOM 721 C CA . TYR A 1 89 ? -10.063 0.366 13.820 1.00 86.75 89 TYR A CA 1
ATOM 722 C C . TYR A 1 89 ? -10.933 0.286 15.091 1.00 86.75 89 TYR A C 1
ATOM 724 O O . TYR A 1 89 ? -11.702 -0.685 15.233 1.00 86.75 89 TYR A O 1
ATOM 732 N N . PRO A 1 90 ? -10.827 1.268 16.013 1.00 83.06 90 PRO A N 1
ATOM 733 C CA . PRO A 1 90 ? -11.568 1.262 17.276 1.00 83.06 90 PRO A CA 1
ATOM 734 C C . PRO A 1 90 ? -13.084 1.342 17.059 1.00 83.06 90 PRO A C 1
ATOM 736 O O . PRO A 1 90 ? -13.846 0.658 17.739 1.00 83.06 90 PRO A O 1
ATOM 739 N N . VAL A 1 91 ? -13.530 2.106 16.058 1.00 82.25 91 VAL A N 1
ATOM 740 C CA . VAL A 1 91 ? -14.947 2.198 15.680 1.00 82.25 91 VAL A CA 1
ATOM 741 C C . VAL A 1 91 ? -15.290 1.107 14.664 1.00 82.25 91 VAL A C 1
ATOM 743 O O . VAL A 1 91 ? -14.665 1.003 13.607 1.00 82.25 91 VAL A O 1
ATOM 746 N N . LYS A 1 92 ? -16.304 0.284 14.955 1.00 81.00 92 LYS A N 1
ATOM 747 C CA . LYS A 1 92 ? -16.795 -0.729 14.011 1.00 81.00 92 LYS A CA 1
ATOM 748 C C . LYS A 1 92 ? -17.830 -0.119 13.074 1.00 81.00 92 LYS A C 1
ATOM 750 O O . LYS A 1 92 ? -18.896 0.310 13.502 1.00 81.00 92 LYS A O 1
ATOM 755 N N . TYR A 1 93 ? -17.506 -0.097 11.786 1.00 79.31 93 TYR A N 1
ATOM 756 C CA . TYR A 1 93 ? -18.415 0.348 10.735 1.00 79.31 93 TYR A CA 1
ATOM 757 C C . TYR A 1 93 ? -19.232 -0.835 10.218 1.00 79.31 93 TYR A C 1
ATOM 759 O O . TYR A 1 93 ? -18.716 -1.940 10.074 1.00 79.31 93 TYR A O 1
ATOM 767 N N . CYS A 1 94 ? -20.502 -0.590 9.888 1.00 79.50 94 CYS A N 1
ATOM 768 C CA . CYS A 1 94 ? -21.388 -1.609 9.316 1.00 79.50 94 CYS A CA 1
ATOM 769 C C . CYS A 1 94 ? -20.982 -2.019 7.888 1.00 79.50 94 CYS A C 1
ATOM 771 O O . CYS A 1 94 ? -21.380 -3.076 7.409 1.00 79.50 94 CYS A O 1
ATOM 773 N N . SER A 1 95 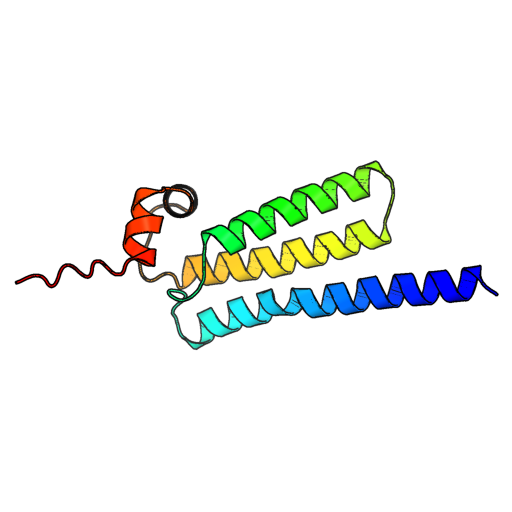? -20.204 -1.185 7.190 1.00 86.44 95 SER A N 1
ATOM 774 C CA . SER A 1 95 ? -19.700 -1.480 5.852 1.00 86.44 95 SER A CA 1
ATOM 775 C C . SER A 1 95 ? -18.362 -0.792 5.584 1.00 86.44 95 SER A C 1
ATOM 777 O O . SER A 1 95 ? -18.063 0.274 6.130 1.00 86.44 95 SER A O 1
ATOM 779 N N . VAL A 1 96 ? -17.580 -1.377 4.674 1.00 83.56 96 VAL A N 1
ATOM 780 C CA . VAL A 1 96 ? -16.328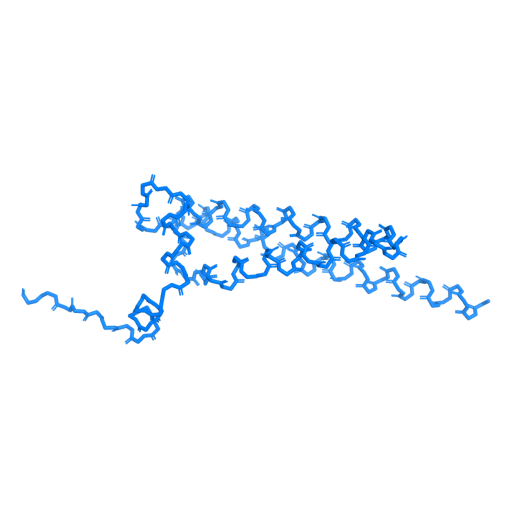 -0.783 4.177 1.00 83.56 96 VAL A CA 1
ATOM 781 C C . VAL A 1 96 ? -16.597 0.574 3.517 1.00 83.56 96 VAL A C 1
ATOM 783 O O . VAL A 1 96 ? -15.829 1.512 3.698 1.00 83.56 96 VAL A O 1
ATOM 786 N N . TRP A 1 97 ? -17.725 0.722 2.819 1.00 84.94 97 TRP A N 1
ATOM 787 C CA . TRP A 1 97 ? -18.126 1.991 2.209 1.00 84.94 97 TRP A CA 1
ATOM 788 C C . TRP A 1 97 ? -18.403 3.087 3.236 1.00 84.94 97 TRP A C 1
ATOM 790 O O . TRP A 1 97 ? -18.004 4.229 3.018 1.00 84.94 97 TRP A O 1
ATOM 800 N N . ALA A 1 98 ? -19.035 2.754 4.366 1.00 83.75 98 ALA A N 1
ATOM 801 C CA . ALA A 1 98 ? -19.244 3.708 5.453 1.00 83.75 98 ALA A CA 1
ATOM 802 C C . ALA A 1 98 ? -17.906 4.165 6.054 1.00 83.75 98 ALA A C 1
ATOM 804 O O . ALA A 1 98 ? -17.715 5.357 6.277 1.00 83.75 98 ALA A O 1
ATOM 805 N N . TYR A 1 99 ? -16.961 3.239 6.228 1.00 84.56 99 TYR A N 1
ATOM 806 C CA . TYR A 1 99 ? -15.603 3.548 6.681 1.00 84.56 99 TYR A CA 1
ATOM 807 C C . TYR A 1 99 ? -14.844 4.456 5.703 1.00 84.56 99 TYR A C 1
ATOM 809 O O . TYR A 1 99 ? -14.214 5.431 6.119 1.00 84.56 99 TYR A O 1
ATOM 817 N N . ILE A 1 100 ? -14.910 4.159 4.400 1.00 86.06 100 ILE A N 1
ATOM 818 C CA . ILE A 1 100 ? -14.265 4.976 3.366 1.00 86.06 100 ILE A CA 1
ATOM 819 C C . ILE A 1 100 ? -14.888 6.370 3.354 1.00 86.06 100 ILE A C 1
ATOM 821 O O . ILE A 1 100 ? -14.158 7.351 3.427 1.00 86.06 100 ILE A O 1
ATOM 825 N N . LYS A 1 101 ? -16.222 6.470 3.315 1.00 86.06 101 LYS A N 1
ATOM 826 C CA . LYS A 1 101 ? -16.926 7.757 3.283 1.00 86.06 101 LYS A CA 1
ATOM 827 C C . LYS A 1 101 ? -16.572 8.625 4.492 1.00 86.06 101 LYS A C 1
ATOM 829 O O . LYS A 1 101 ? -16.239 9.790 4.308 1.00 86.06 101 LYS A O 1
ATOM 834 N N . ASP A 1 102 ? -16.575 8.045 5.690 1.00 84.25 102 ASP A N 1
ATOM 835 C CA . ASP A 1 102 ? -16.180 8.740 6.921 1.00 84.25 102 ASP A CA 1
ATOM 836 C C . ASP A 1 102 ? -14.717 9.206 6.889 1.00 84.25 102 ASP A C 1
ATOM 838 O O . ASP A 1 102 ? -14.406 10.314 7.309 1.00 84.25 102 ASP A O 1
ATOM 842 N N . SER A 1 103 ? -13.816 8.414 6.300 1.00 83.69 103 SER A N 1
ATOM 843 C CA . SER A 1 103 ? -12.399 8.786 6.168 1.00 83.69 103 SER A CA 1
ATOM 844 C C . SER A 1 103 ? -12.169 10.029 5.290 1.00 83.69 103 SER A C 1
ATOM 846 O O . SER A 1 103 ? -11.103 10.644 5.371 1.00 83.69 103 SER A O 1
ATOM 848 N N . PHE A 1 104 ? -13.134 10.402 4.442 1.00 82.31 104 PHE A N 1
ATOM 849 C CA . PHE A 1 104 ? -13.081 11.603 3.602 1.00 82.31 104 PHE A CA 1
ATOM 850 C C . PHE A 1 104 ? -13.979 12.744 4.101 1.00 82.31 104 PHE A C 1
ATOM 852 O O . PHE A 1 104 ? -13.882 13.845 3.554 1.00 82.31 104 PHE A O 1
ATOM 859 N N . ASP A 1 105 ? -14.804 12.521 5.127 1.00 80.19 105 ASP A N 1
ATOM 860 C CA . ASP A 1 105 ? -15.681 13.555 5.671 1.00 80.19 105 ASP A CA 1
ATOM 861 C C . ASP A 1 105 ? -14.867 14.589 6.472 1.00 80.19 105 ASP A C 1
ATOM 863 O O . ASP A 1 105 ? -14.029 14.270 7.321 1.00 80.19 105 ASP A O 1
ATOM 867 N N . LEU A 1 106 ? -15.080 15.870 6.163 1.00 56.91 106 LEU A N 1
ATOM 868 C CA . LEU A 1 106 ? -14.306 16.984 6.715 1.00 56.91 106 LEU A CA 1
ATOM 869 C C . LEU A 1 106 ? -14.582 17.173 8.215 1.00 56.91 106 LEU A C 1
ATOM 871 O O . LEU A 1 106 ? -13.695 17.596 8.956 1.00 56.91 106 LEU A O 1
ATOM 875 N N . LYS A 1 107 ? -15.797 16.834 8.673 1.00 59.81 107 LYS A N 1
ATOM 876 C CA . LYS A 1 107 ? -16.196 16.953 10.086 1.00 59.81 107 LYS A CA 1
ATOM 877 C C . LYS A 1 107 ? -15.401 16.014 10.992 1.00 59.81 107 LYS A C 1
ATOM 879 O O . LYS A 1 107 ? -14.960 16.444 12.056 1.00 59.81 107 LYS A O 1
ATOM 884 N N . THR A 1 108 ? -15.180 14.774 10.562 1.00 56.75 108 THR A N 1
ATOM 885 C CA . THR A 1 108 ? -14.394 13.780 11.306 1.00 56.75 108 THR A CA 1
ATOM 886 C C . THR A 1 108 ? -12.911 14.149 11.305 1.00 56.75 108 THR A C 1
ATOM 888 O O . THR A 1 108 ? -12.243 14.037 12.32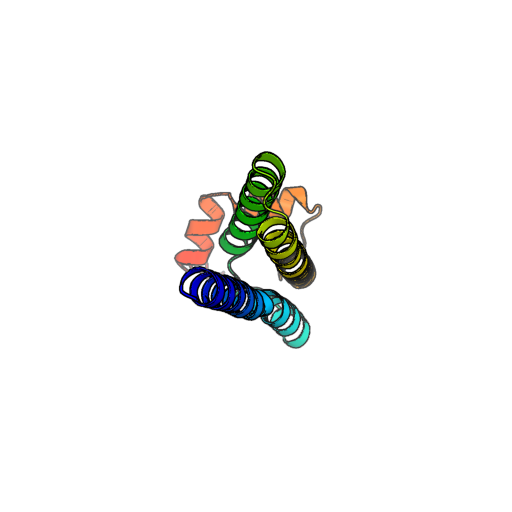7 1.00 56.75 108 THR A O 1
ATOM 891 N N . LEU A 1 109 ? -12.414 14.724 10.202 1.00 51.59 109 LEU A N 1
ATOM 892 C CA . LEU A 1 109 ? -11.034 15.207 10.101 1.00 51.59 109 LEU A CA 1
ATOM 893 C C . LEU A 1 109 ? -10.723 16.330 11.103 1.00 51.59 109 LEU A C 1
ATOM 895 O O . LEU A 1 109 ? -9.667 16.321 11.726 1.00 51.59 109 LEU A O 1
ATOM 899 N N . ILE A 1 110 ? -11.636 17.293 11.265 1.00 52.97 110 ILE A N 1
ATOM 900 C CA . ILE A 1 110 ? -11.487 18.394 12.231 1.00 52.97 110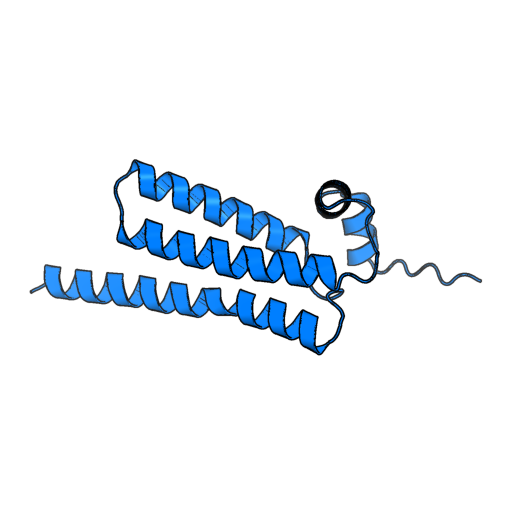 ILE A CA 1
ATOM 901 C C . ILE A 1 110 ? -11.590 17.858 13.664 1.00 52.97 110 ILE A C 1
ATOM 903 O O . ILE A 1 110 ? -10.785 18.232 14.511 1.00 52.97 110 ILE A O 1
ATOM 907 N N . HIS A 1 111 ? -12.532 16.955 13.938 1.00 52.47 111 HIS A N 1
ATOM 908 C CA . HIS A 1 111 ? -12.703 16.367 15.267 1.00 52.47 111 HIS A CA 1
ATOM 909 C C . HIS A 1 111 ? -11.465 15.574 15.729 1.00 52.47 111 HIS A C 1
ATOM 911 O O . HIS A 1 111 ? -11.007 15.769 16.856 1.00 52.47 111 HIS A O 1
ATOM 917 N N . ASP A 1 112 ? -10.885 14.758 14.845 1.00 52.28 112 ASP A N 1
ATOM 918 C CA . ASP A 1 112 ? -9.709 13.929 15.143 1.00 52.28 112 ASP A CA 1
ATOM 919 C C . ASP A 1 112 ? -8.401 14.745 15.159 1.00 52.28 112 ASP A C 1
ATOM 921 O O . ASP A 1 112 ? -7.493 14.441 15.927 1.00 52.28 112 ASP A O 1
ATOM 925 N N . THR A 1 113 ? -8.294 15.812 14.352 1.00 48.31 113 THR A N 1
ATOM 926 C CA . THR A 1 113 ? -7.087 16.669 14.307 1.00 48.31 113 THR A CA 1
ATOM 927 C C . THR A 1 113 ? -7.024 17.658 15.474 1.00 48.31 113 THR A C 1
ATOM 929 O O . THR A 1 113 ? -5.936 17.985 15.940 1.00 48.31 113 THR A O 1
ATOM 932 N N . PHE A 1 114 ? -8.171 18.143 15.961 1.00 52.41 114 PHE A N 1
ATOM 933 C CA . PHE A 1 114 ? -8.222 19.140 17.036 1.00 52.41 114 PHE A CA 1
ATOM 934 C C . PHE A 1 114 ? -8.477 18.555 18.429 1.00 52.41 114 PHE A C 1
ATOM 936 O O . PHE A 1 114 ? -8.597 19.339 19.368 1.00 52.41 114 PHE A O 1
ATOM 943 N N . CYS A 1 115 ? -8.549 17.223 18.588 1.00 49.06 115 CYS A N 1
ATOM 944 C CA . CYS A 1 115 ? -8.799 16.559 19.875 1.00 49.06 115 CYS A CA 1
ATOM 945 C C . CYS A 1 115 ? -9.842 17.306 20.719 1.00 49.06 115 CYS A C 1
ATOM 947 O O . CYS A 1 115 ? -9.601 17.630 21.884 1.00 49.06 115 CYS A O 1
ATOM 949 N N . ILE A 1 116 ? -11.022 17.590 20.157 1.00 48.59 116 ILE A N 1
ATOM 950 C CA . ILE A 1 116 ? -12.151 18.002 20.997 1.00 48.59 116 ILE A CA 1
ATOM 951 C C . ILE A 1 116 ? -12.670 16.725 21.658 1.00 48.59 116 ILE A C 1
ATOM 953 O O . ILE A 1 116 ? -13.741 16.213 21.344 1.00 48.59 116 ILE A O 1
ATOM 957 N N . THR A 1 117 ? -11.887 16.186 22.594 1.00 42.75 117 THR A N 1
ATOM 958 C CA . THR A 1 117 ? -12.406 15.322 23.641 1.00 42.75 117 THR A CA 1
ATOM 959 C C . THR A 1 117 ? -13.451 16.146 24.369 1.00 42.75 117 THR A C 1
ATOM 961 O O . THR A 1 117 ? -13.134 16.917 25.276 1.00 42.75 117 THR A O 1
ATOM 964 N N . LYS A 1 118 ? -14.718 16.005 23.974 1.00 41.56 118 LYS A N 1
ATOM 965 C CA . LYS A 1 118 ? -15.813 16.275 24.894 1.00 41.56 118 LYS A CA 1
ATOM 966 C C . LYS A 1 118 ? -15.620 15.304 26.054 1.00 41.56 118 LYS A C 1
ATOM 968 O O . LYS A 1 118 ? -16.054 14.156 25.984 1.00 41.56 118 LYS A O 1
ATOM 973 N N . LYS A 1 119 ? -14.926 15.759 27.103 1.00 34.59 119 LYS A N 1
ATOM 974 C CA . LYS A 1 119 ? -15.135 15.249 28.456 1.00 34.59 119 LYS A CA 1
ATOM 975 C C . LYS A 1 119 ? -16.647 15.293 28.654 1.00 34.59 119 LYS A C 1
ATOM 977 O O . LYS A 1 119 ? -17.231 16.372 28.652 1.00 34.59 119 LYS A O 1
ATOM 982 N N . LYS A 1 120 ? -17.278 14.121 28.683 1.00 37.66 120 LYS A N 1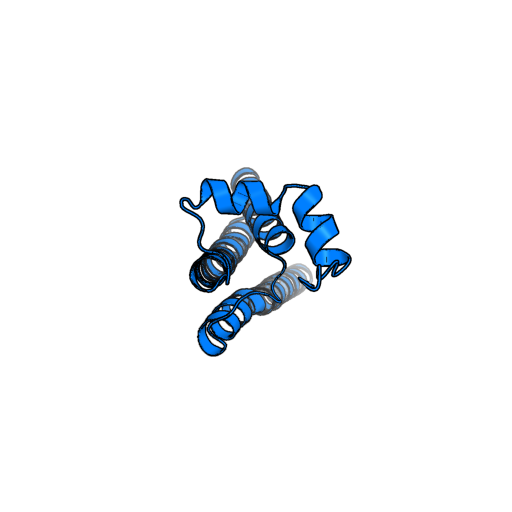
ATOM 983 C CA . LYS A 1 120 ? -18.617 13.999 29.244 1.00 37.66 120 LYS A CA 1
ATOM 984 C C . LYS A 1 120 ? -18.465 14.368 30.717 1.00 37.66 120 LYS A C 1
ATOM 986 O O . LYS A 1 120 ? -17.689 13.714 31.414 1.00 37.66 120 LYS A O 1
ATOM 991 N N . GLU A 1 121 ? -19.082 15.483 31.088 1.00 36.69 121 GLU A N 1
ATOM 992 C CA . GLU A 1 121 ? -19.394 15.832 32.476 1.00 36.69 121 GLU A CA 1
ATOM 993 C C . GLU A 1 121 ? -20.259 14.743 33.117 1.00 36.69 121 GLU A C 1
ATOM 995 O O . GLU A 1 121 ? -21.063 14.116 32.380 1.00 36.69 121 GLU A O 1
#

Secondary structure (DSSP, 8-state):
-HHHHHHHHHHHHHHHHHHHHHHHHHHHHHHHHHT--TTS-HHHHHHHHHHHHHHHHHHHHHT-HHHHHHHHHHHHHHHHHHHHHHHH-SSPPSSHHHHHHHHH-HHHHHHHHTT------

pLDDT: mean 81.81, std 14.57, range [34.59, 95.56]